Protein AF-A0A4Y2HXD3-F1 (afdb_monomer_lite)

Sequence (91 aa):
MSIVTTVSQEDFCGLPSIISEHYIDARDSRILRDSEDVQKPVGSFESRDPFPVSDFVMSISTGILGDETINCHIASECGNSSMSCIVGKKL

Radius of gyration: 20.48 Å; chains: 1; bounding box: 40×32×57 Å

Secondary structure (DSSP, 8-state):
--------HHHHHT--TTS-GGGGTT-HHHHHHHHHHHHHHHHHHHHS--S---SSEE-TTT--EE-TT--HHHHHHHHHHHHHTTTT---

Structure (mmCIF, N/CA/C/O backbone):
data_AF-A0A4Y2HXD3-F1
#
_entry.id   AF-A0A4Y2HXD3-F1
#
loop_
_atom_site.group_PDB
_atom_site.id
_atom_site.type_symbol
_atom_site.label_atom_id
_atom_site.label_alt_id
_atom_site.label_comp_id
_atom_site.label_asym_id
_atom_site.label_entity_id
_atom_site.label_seq_id
_atom_site.pdbx_PDB_ins_code
_atom_site.Cartn_x
_atom_site.Cartn_y
_atom_site.Cartn_z
_atom_site.occupancy
_atom_site.B_iso_or_equiv
_atom_site.auth_seq_id
_atom_site.auth_comp_id
_atom_site.auth_asym_id
_atom_site.auth_atom_id
_atom_site.pdbx_PDB_model_num
ATOM 1 N N . MET A 1 1 ? 2.951 -20.080 -15.171 1.00 36.53 1 MET A N 1
ATOM 2 C CA . MET A 1 1 ? 3.625 -18.834 -14.758 1.00 36.53 1 MET A CA 1
ATOM 3 C C . MET A 1 1 ? 3.562 -17.901 -15.953 1.00 36.53 1 MET A C 1
ATOM 5 O O . MET A 1 1 ? 4.288 -18.111 -16.915 1.00 36.53 1 MET A O 1
ATOM 9 N N . SER A 1 2 ? 2.572 -17.012 -15.982 1.00 35.19 2 SER A N 1
ATOM 10 C CA . SER A 1 2 ? 2.369 -16.112 -17.119 1.00 35.19 2 SER A CA 1
ATOM 11 C C . SER A 1 2 ? 3.387 -14.984 -17.026 1.00 35.19 2 SER A C 1
ATOM 13 O O . SER A 1 2 ? 3.389 -14.232 -16.058 1.00 35.19 2 SER A O 1
ATOM 15 N N . ILE A 1 3 ? 4.272 -14.909 -18.014 1.00 39.88 3 ILE A N 1
ATOM 16 C CA . ILE A 1 3 ? 5.166 -13.774 -18.235 1.00 39.88 3 ILE A CA 1
ATOM 17 C C . ILE A 1 3 ? 4.301 -12.550 -18.546 1.00 39.88 3 ILE A C 1
ATOM 19 O O . ILE A 1 3 ? 3.782 -12.411 -19.650 1.00 39.88 3 ILE A O 1
ATOM 23 N N . VAL A 1 4 ? 4.095 -11.690 -17.549 1.00 46.50 4 VAL A N 1
ATOM 24 C CA . VAL A 1 4 ? 3.570 -10.343 -17.772 1.00 46.50 4 VAL A CA 1
ATOM 25 C C . VAL A 1 4 ? 4.672 -9.578 -18.490 1.00 46.50 4 VAL A C 1
ATOM 27 O O . VAL A 1 4 ? 5.679 -9.210 -17.892 1.00 46.50 4 VAL A O 1
ATOM 30 N N . THR A 1 5 ? 4.516 -9.392 -19.796 1.00 50.62 5 THR A N 1
ATOM 31 C CA . THR A 1 5 ? 5.364 -8.481 -20.560 1.00 50.62 5 THR A CA 1
ATOM 32 C C . THR A 1 5 ? 4.967 -7.062 -20.171 1.00 50.62 5 THR A C 1
ATOM 34 O O . THR A 1 5 ? 3.952 -6.543 -20.630 1.00 50.62 5 THR A O 1
ATOM 37 N N . THR A 1 6 ? 5.728 -6.447 -19.270 1.00 54.09 6 THR A N 1
ATOM 38 C CA . THR A 1 6 ? 5.562 -5.036 -18.921 1.00 54.09 6 THR A CA 1
ATOM 39 C C . THR A 1 6 ? 6.075 -4.191 -20.085 1.00 54.09 6 THR A C 1
ATOM 41 O O . THR A 1 6 ? 7.280 -4.028 -20.253 1.00 54.09 6 THR A O 1
ATOM 44 N N . VAL A 1 7 ? 5.161 -3.696 -20.921 1.00 57.62 7 VAL A N 1
ATOM 45 C CA . VAL A 1 7 ? 5.448 -2.624 -21.884 1.00 57.62 7 VAL A CA 1
ATOM 46 C C . VAL A 1 7 ? 5.713 -1.345 -21.094 1.00 57.62 7 VAL A C 1
ATOM 48 O O . VAL A 1 7 ? 4.933 -1.002 -20.202 1.00 57.62 7 VAL A O 1
ATOM 51 N N . SER A 1 8 ? 6.818 -0.657 -21.388 1.00 66.44 8 SER A N 1
ATOM 52 C CA . SER A 1 8 ? 7.094 0.635 -20.765 1.00 66.44 8 SER A CA 1
ATOM 53 C C . SER A 1 8 ? 6.062 1.667 -21.241 1.00 66.44 8 SER A C 1
ATOM 55 O O . SER A 1 8 ? 5.537 1.587 -22.353 1.00 66.44 8 SER A O 1
ATOM 57 N N . GLN A 1 9 ? 5.742 2.655 -20.404 1.00 64.50 9 GLN A N 1
ATOM 58 C CA . GLN A 1 9 ? 4.812 3.726 -20.783 1.00 64.50 9 GLN A CA 1
ATOM 59 C C . GLN A 1 9 ? 5.305 4.501 -22.017 1.00 64.50 9 GLN A C 1
ATOM 61 O O . GLN A 1 9 ? 4.509 5.026 -22.790 1.00 64.50 9 GLN A O 1
ATOM 66 N N . GLU A 1 10 ? 6.616 4.557 -22.216 1.00 65.94 10 GLU A N 1
ATOM 67 C CA . GLU A 1 10 ? 7.255 5.210 -23.352 1.00 65.94 10 GLU A CA 1
ATOM 68 C C . GLU A 1 10 ? 7.043 4.410 -24.637 1.00 65.94 10 GLU A C 1
ATOM 70 O O . GLU A 1 10 ? 6.638 4.997 -25.636 1.00 65.94 10 GLU A O 1
ATOM 75 N N . ASP A 1 11 ? 7.186 3.082 -24.589 1.00 70.94 11 ASP A N 1
ATOM 76 C CA . ASP A 1 11 ? 6.861 2.190 -25.711 1.00 70.94 11 ASP A CA 1
ATOM 77 C C . ASP A 1 11 ? 5.371 2.252 -26.061 1.00 70.94 11 ASP A C 1
ATOM 79 O O . ASP A 1 11 ? 5.000 2.257 -27.234 1.00 70.94 11 ASP A O 1
ATOM 83 N N . PHE A 1 12 ? 4.507 2.350 -25.046 1.00 75.25 12 PHE A N 1
ATOM 84 C CA . PHE A 1 12 ? 3.070 2.538 -25.246 1.00 75.25 12 PHE A CA 1
ATOM 85 C C . PHE A 1 12 ? 2.750 3.886 -25.914 1.00 75.25 12 PHE A C 1
ATOM 87 O O . PHE A 1 12 ? 1.877 3.959 -26.778 1.00 75.25 12 PHE A O 1
ATOM 94 N N . CYS A 1 13 ? 3.464 4.949 -25.537 1.00 76.62 13 CYS A N 1
ATOM 95 C CA . CYS A 1 13 ? 3.263 6.306 -26.051 1.00 76.62 13 CYS A CA 1
ATOM 96 C C . CYS A 1 13 ? 4.128 6.649 -27.281 1.00 76.62 13 CYS A C 1
ATOM 98 O O . CYS A 1 13 ? 4.012 7.758 -27.804 1.00 76.62 13 CYS A O 1
ATOM 100 N N . GLY A 1 14 ? 4.998 5.742 -27.741 1.00 73.50 14 GLY A N 1
ATOM 101 C CA . GLY A 1 14 ? 5.957 5.985 -28.825 1.00 73.50 14 GLY A CA 1
ATOM 102 C C . GLY A 1 14 ? 6.998 7.069 -28.513 1.00 73.50 14 GLY A C 1
ATOM 103 O O . GLY A 1 14 ? 7.462 7.754 -29.427 1.00 73.50 14 GLY A O 1
ATOM 104 N N . LEU A 1 15 ? 7.331 7.275 -27.236 1.00 71.62 15 LEU A N 1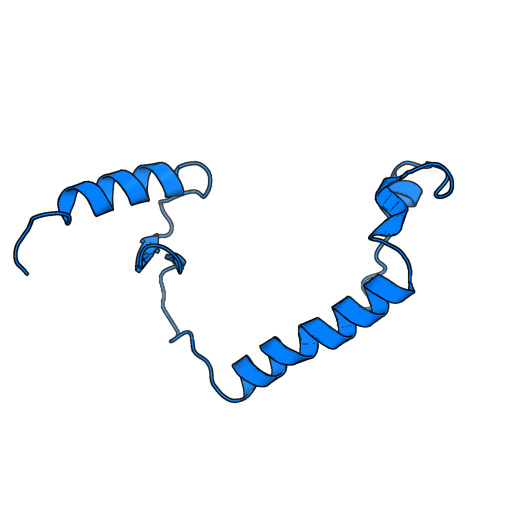
ATOM 105 C CA . LEU A 1 15 ? 8.274 8.304 -26.797 1.00 71.62 15 LEU A CA 1
ATOM 106 C C . LEU A 1 15 ? 9.707 7.747 -26.732 1.00 71.62 15 LEU A C 1
ATOM 108 O O . LEU A 1 15 ? 9.907 6.634 -26.256 1.00 71.62 15 LEU A O 1
ATOM 112 N N . PRO A 1 16 ? 10.728 8.507 -27.168 1.00 64.38 16 PRO A N 1
ATOM 113 C CA . PRO A 1 16 ? 12.117 8.087 -27.027 1.00 64.3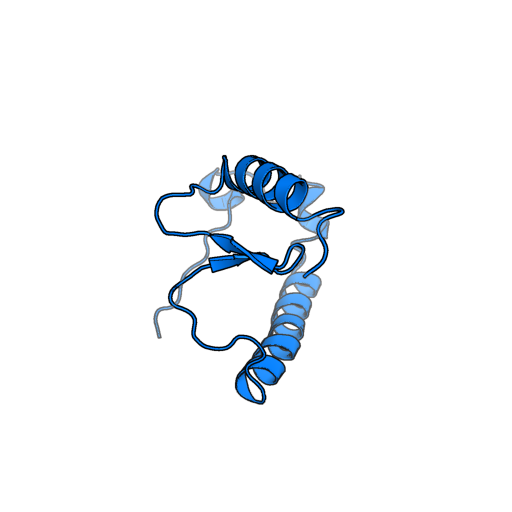8 16 PRO A CA 1
ATOM 114 C C . PRO A 1 16 ? 12.554 8.122 -25.553 1.00 64.38 16 PRO A C 1
ATOM 116 O O . PRO A 1 16 ? 12.639 9.195 -24.954 1.00 64.38 16 PRO A O 1
ATOM 119 N N . SER A 1 17 ? 12.931 6.959 -25.012 1.00 62.16 17 SER A N 1
ATOM 120 C CA . SER A 1 17 ? 13.368 6.716 -23.620 1.00 62.16 17 SER A CA 1
ATOM 121 C C . SER A 1 17 ? 14.593 7.500 -23.133 1.00 62.16 17 SER A C 1
ATOM 123 O O . SER A 1 17 ? 15.060 7.332 -22.012 1.00 62.16 17 SER A O 1
ATOM 125 N N . ILE A 1 18 ? 15.166 8.353 -23.980 1.00 57.16 18 ILE A N 1
ATOM 126 C CA . ILE A 1 18 ? 16.469 8.994 -23.764 1.00 57.16 18 ILE A CA 1
ATOM 127 C C . ILE A 1 18 ? 16.320 10.393 -23.131 1.00 57.16 18 ILE A C 1
ATOM 129 O O . ILE A 1 18 ? 17.302 10.961 -22.662 1.00 57.16 18 ILE A O 1
ATOM 133 N N . ILE A 1 19 ? 15.111 10.970 -23.099 1.00 56.03 19 ILE A N 1
ATOM 134 C CA . ILE A 1 19 ? 14.931 12.419 -22.861 1.00 56.03 19 ILE A CA 1
ATOM 135 C C . ILE A 1 19 ? 14.383 12.748 -21.461 1.00 56.03 19 ILE A C 1
ATOM 137 O O . ILE A 1 19 ? 14.342 13.913 -21.076 1.00 56.03 19 ILE A O 1
ATOM 141 N N . SER A 1 20 ? 13.979 11.761 -20.662 1.00 61.12 20 SER A N 1
ATOM 142 C CA . SER A 1 20 ? 13.296 12.054 -19.403 1.00 61.12 20 SER A CA 1
ATOM 143 C C . SER A 1 20 ? 14.212 11.970 -18.184 1.00 61.12 20 SER A C 1
ATOM 145 O O . SER A 1 20 ? 14.762 10.917 -17.867 1.00 61.12 20 SER A O 1
ATOM 147 N N . GLU A 1 21 ? 14.305 13.064 -17.428 1.00 59.28 21 GLU A N 1
ATOM 148 C CA . GLU A 1 21 ? 14.890 13.104 -16.077 1.00 59.28 21 GLU A CA 1
ATOM 149 C C . GLU A 1 21 ? 14.229 12.078 -15.130 1.00 59.28 21 GLU A C 1
ATOM 151 O O . GLU A 1 21 ? 14.839 11.637 -14.155 1.00 59.28 21 GLU A O 1
ATOM 156 N N . HIS A 1 22 ? 13.017 11.618 -15.469 1.00 58.03 22 HIS A N 1
ATOM 157 C CA . HIS A 1 22 ? 12.298 10.542 -14.787 1.00 58.03 22 HIS A CA 1
ATOM 158 C C . HIS A 1 22 ? 12.958 9.153 -14.942 1.00 58.03 22 HIS A C 1
ATOM 160 O O . HIS A 1 22 ? 12.633 8.241 -14.186 1.00 58.03 22 HIS A O 1
ATOM 166 N N . TYR A 1 23 ? 13.928 8.975 -15.851 1.00 61.44 23 TYR A N 1
ATOM 167 C CA . TYR A 1 23 ? 14.622 7.694 -16.060 1.00 61.44 23 TYR A CA 1
ATOM 168 C C . TYR A 1 23 ? 15.707 7.399 -15.010 1.00 61.44 23 TYR A C 1
ATOM 170 O O . TYR A 1 23 ? 16.196 6.275 -14.922 1.00 61.44 23 TYR A O 1
ATOM 178 N N . ILE A 1 24 ? 16.120 8.374 -14.186 1.00 66.12 24 ILE A N 1
ATOM 179 C CA . ILE A 1 24 ? 17.143 8.130 -13.148 1.00 66.12 24 ILE A CA 1
ATOM 180 C C . ILE A 1 24 ? 16.662 7.081 -12.141 1.00 66.12 24 ILE A C 1
ATOM 182 O O . ILE A 1 24 ? 17.464 6.249 -11.704 1.00 66.12 24 ILE A O 1
ATOM 186 N N . ASP A 1 25 ? 15.374 7.114 -11.805 1.00 68.94 25 ASP A N 1
ATOM 187 C CA . ASP A 1 25 ? 14.759 6.180 -10.865 1.00 68.94 25 ASP A CA 1
ATOM 188 C C . ASP A 1 25 ? 14.414 4.836 -11.521 1.00 68.94 25 ASP A C 1
ATOM 190 O O . ASP A 1 25 ? 14.525 3.807 -10.865 1.00 68.94 25 ASP A O 1
ATOM 194 N N . ALA A 1 26 ? 14.144 4.818 -12.831 1.00 74.12 26 ALA A N 1
ATOM 195 C CA . ALA A 1 26 ? 13.909 3.604 -13.621 1.00 74.12 26 ALA A CA 1
ATOM 196 C C . ALA A 1 26 ? 15.193 2.959 -14.184 1.00 74.12 26 ALA A C 1
ATOM 198 O O . ALA A 1 26 ? 15.136 2.117 -15.076 1.00 74.12 26 ALA A O 1
ATOM 199 N N . ARG A 1 27 ? 16.378 3.339 -13.689 1.00 83.06 27 ARG A N 1
ATOM 200 C CA . ARG A 1 27 ? 17.634 2.690 -14.093 1.00 83.06 27 ARG A CA 1
ATOM 201 C C . ARG A 1 27 ? 17.607 1.208 -13.731 1.00 83.06 27 ARG A C 1
ATOM 203 O O . ARG A 1 27 ? 17.258 0.869 -12.604 1.00 83.06 27 ARG A O 1
ATOM 210 N N . ASP A 1 28 ? 18.125 0.357 -14.616 1.00 83.62 28 ASP A N 1
ATOM 211 C CA . ASP A 1 28 ? 18.204 -1.098 -14.402 1.00 83.62 28 ASP A CA 1
ATOM 212 C C . ASP A 1 28 ? 18.797 -1.472 -13.035 1.00 83.62 28 ASP A C 1
ATOM 214 O O . ASP A 1 28 ? 18.321 -2.382 -12.364 1.00 83.62 28 ASP A O 1
ATOM 218 N N . SER A 1 29 ? 19.808 -0.730 -12.571 1.00 88.19 29 SER A N 1
ATOM 219 C CA . SER A 1 29 ? 20.433 -0.959 -11.264 1.00 88.19 29 SER A CA 1
ATOM 220 C C . SER A 1 29 ? 19.523 -0.666 -10.068 1.00 88.19 29 SER A C 1
ATOM 222 O O . SER A 1 29 ? 19.704 -1.272 -9.012 1.00 88.19 29 SER A O 1
ATOM 224 N N . ARG A 1 30 ? 18.570 0.261 -10.208 1.00 86.31 30 ARG A N 1
ATOM 225 C CA . ARG A 1 30 ? 17.546 0.548 -9.198 1.00 86.31 30 ARG A CA 1
ATOM 226 C C . ARG A 1 30 ? 16.408 -0.453 -9.286 1.00 86.31 30 ARG A C 1
ATOM 228 O O . ARG A 1 30 ? 16.072 -1.018 -8.262 1.00 86.31 30 ARG A O 1
ATOM 235 N N . ILE A 1 31 ? 15.941 -0.785 -10.490 1.00 86.75 31 ILE A N 1
ATOM 236 C CA . ILE A 1 31 ? 14.917 -1.824 -10.700 1.00 86.75 31 ILE A CA 1
ATOM 237 C C . ILE A 1 31 ? 15.364 -3.169 -10.107 1.00 86.75 31 ILE A C 1
ATOM 239 O O . ILE A 1 31 ? 14.596 -3.833 -9.409 1.00 86.75 31 ILE A O 1
ATOM 243 N N . LEU A 1 32 ? 16.618 -3.568 -10.347 1.00 91.81 32 LEU A N 1
ATOM 244 C CA . LEU A 1 32 ? 17.188 -4.795 -9.781 1.00 91.81 32 LEU A CA 1
ATOM 245 C C . LEU A 1 32 ? 17.245 -4.748 -8.252 1.00 91.81 32 LEU A C 1
ATOM 247 O O . LEU A 1 32 ? 16.898 -5.728 -7.597 1.00 91.81 32 LEU A O 1
ATOM 251 N N . ARG A 1 33 ? 17.652 -3.608 -7.687 1.00 93.62 33 ARG A N 1
ATOM 252 C CA . ARG A 1 33 ? 17.715 -3.418 -6.236 1.00 93.62 33 ARG A CA 1
ATOM 253 C C . ARG A 1 33 ? 16.332 -3.428 -5.604 1.00 93.62 33 ARG A C 1
ATOM 255 O O . ARG A 1 33 ? 16.148 -4.117 -4.616 1.00 93.62 33 ARG A O 1
ATOM 262 N N . ASP A 1 34 ? 15.370 -2.731 -6.193 1.00 91.19 34 ASP A N 1
ATOM 263 C CA . ASP A 1 34 ? 13.988 -2.700 -5.721 1.00 91.19 34 ASP A CA 1
ATOM 264 C C . ASP A 1 34 ? 13.386 -4.109 -5.756 1.00 91.19 34 ASP A C 1
ATOM 266 O O . ASP A 1 34 ? 12.730 -4.533 -4.807 1.00 91.19 34 ASP A O 1
ATOM 270 N N . SER A 1 35 ? 13.680 -4.881 -6.808 1.00 90.94 35 SER A N 1
ATOM 271 C CA . SER A 1 35 ? 13.249 -6.279 -6.923 1.00 90.94 35 SER A CA 1
ATOM 272 C C . SER A 1 35 ? 13.820 -7.162 -5.807 1.00 90.94 35 SER A C 1
ATOM 27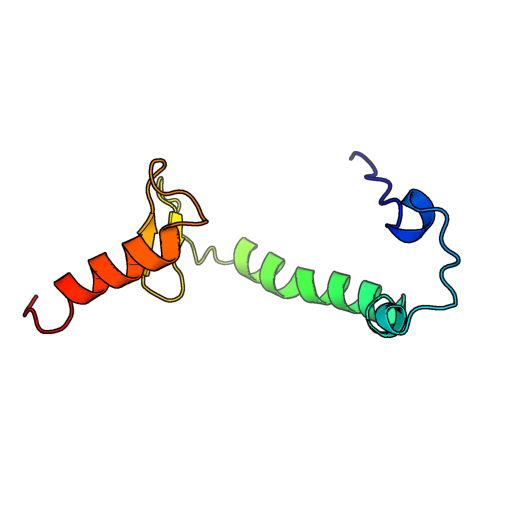4 O O . SER A 1 35 ? 13.107 -8.019 -5.285 1.00 90.94 35 SER A O 1
ATOM 276 N N . GLU A 1 36 ? 15.086 -6.958 -5.429 1.00 94.31 36 GLU A N 1
ATOM 277 C CA . GLU A 1 36 ? 15.730 -7.643 -4.300 1.00 94.31 36 GLU A CA 1
ATOM 278 C C . GLU A 1 36 ? 15.185 -7.150 -2.948 1.00 94.31 36 GLU A C 1
ATOM 280 O O . GLU A 1 36 ? 14.895 -7.947 -2.054 1.00 94.31 36 GLU A O 1
ATOM 285 N N . ASP A 1 37 ? 14.991 -5.842 -2.799 1.00 94.31 37 ASP A N 1
ATOM 286 C CA . ASP A 1 37 ? 14.520 -5.211 -1.571 1.00 94.31 37 ASP A CA 1
ATOM 287 C C . ASP A 1 37 ? 13.077 -5.596 -1.247 1.00 94.31 37 ASP A C 1
ATOM 289 O O . ASP A 1 37 ? 12.777 -5.815 -0.074 1.00 94.31 37 ASP A O 1
ATOM 293 N N . VAL A 1 38 ? 12.213 -5.775 -2.253 1.00 92.94 38 VAL A N 1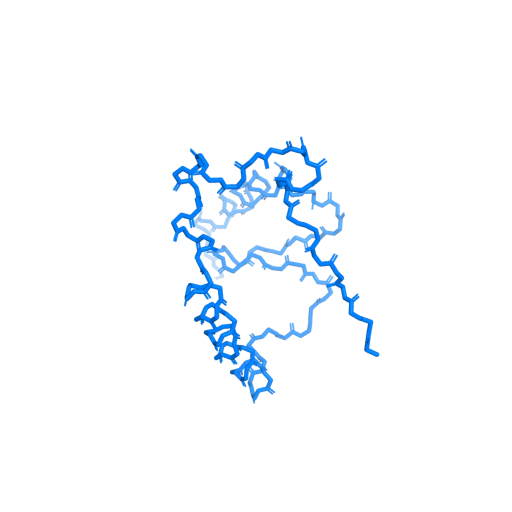
ATOM 294 C CA . VAL A 1 38 ? 10.838 -6.283 -2.089 1.00 92.94 38 VAL A CA 1
ATOM 295 C C . VAL A 1 38 ? 10.815 -7.697 -1.501 1.00 92.94 38 VAL A C 1
ATOM 297 O O . VAL A 1 38 ? 9.883 -8.031 -0.769 1.00 92.94 38 VAL A O 1
ATOM 300 N N . GLN A 1 39 ? 11.844 -8.521 -1.721 1.00 93.62 39 GLN A N 1
ATOM 301 C CA . GLN A 1 39 ? 11.887 -9.869 -1.136 1.00 93.62 39 GLN A CA 1
ATOM 302 C C . GLN A 1 39 ? 12.021 -9.843 0.391 1.00 93.62 39 GLN A C 1
ATOM 304 O O . GLN A 1 39 ? 11.564 -10.763 1.068 1.00 93.62 39 GLN A O 1
ATOM 309 N N . LYS A 1 40 ? 12.611 -8.786 0.963 1.00 91.50 40 LYS A N 1
ATOM 310 C CA . LYS A 1 40 ? 12.827 -8.666 2.414 1.00 91.50 40 LYS A CA 1
ATOM 311 C C . LYS A 1 40 ? 11.511 -8.582 3.207 1.00 91.50 40 LYS A C 1
ATOM 313 O O . LYS A 1 40 ? 11.330 -9.396 4.118 1.00 91.50 40 LYS A O 1
ATOM 318 N N . PRO A 1 41 ? 10.577 -7.653 2.910 1.00 88.38 41 PRO A N 1
ATOM 319 C CA . PRO A 1 41 ? 9.280 -7.638 3.569 1.00 88.38 41 PRO A CA 1
ATOM 320 C C . PRO A 1 41 ? 8.439 -8.861 3.193 1.00 88.38 41 PRO A C 1
ATOM 322 O O . PRO A 1 41 ? 7.775 -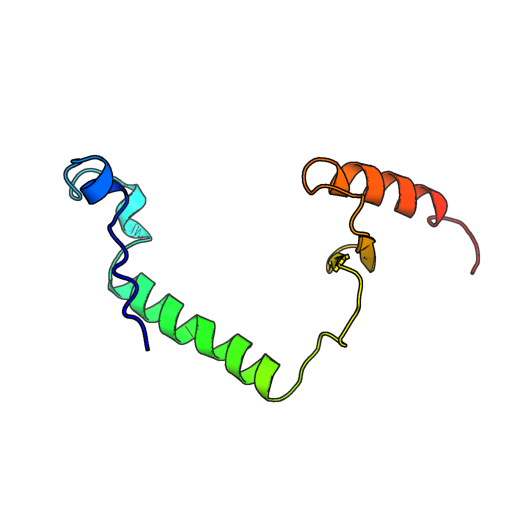9.388 4.075 1.00 88.38 41 PRO A O 1
ATOM 325 N N . VAL A 1 42 ? 8.519 -9.372 1.955 1.00 88.19 42 VAL A N 1
ATOM 326 C CA . VAL A 1 42 ? 7.782 -10.586 1.547 1.00 88.19 42 VAL A CA 1
ATOM 327 C C . VAL A 1 42 ? 8.167 -11.785 2.414 1.00 88.19 42 VAL A C 1
ATOM 329 O O . VAL A 1 42 ? 7.298 -12.366 3.057 1.00 88.19 42 VAL A O 1
ATOM 332 N N . GLY A 1 43 ? 9.460 -12.101 2.534 1.00 89.44 43 GLY A N 1
ATOM 333 C CA . GLY A 1 43 ? 9.914 -13.198 3.395 1.00 89.44 43 GLY A CA 1
ATOM 334 C C . GLY A 1 43 ? 9.598 -12.963 4.877 1.00 89.44 43 GLY A C 1
ATOM 335 O O . GLY A 1 43 ? 9.311 -13.904 5.619 1.00 89.44 43 GLY A O 1
ATOM 336 N N . SER A 1 44 ? 9.585 -11.698 5.315 1.00 87.25 44 SER A N 1
ATOM 337 C CA . SER A 1 44 ? 9.153 -11.349 6.672 1.00 87.25 44 SER A CA 1
ATOM 338 C C . SER A 1 44 ? 7.674 -11.684 6.888 1.00 87.25 44 SER A C 1
ATOM 340 O O . SER A 1 44 ? 7.360 -12.355 7.870 1.00 87.25 44 SER A O 1
ATOM 342 N N . PHE A 1 45 ? 6.797 -11.296 5.957 1.00 85.56 45 PHE A N 1
ATOM 343 C CA . PHE A 1 45 ? 5.355 -11.558 6.012 1.00 85.56 45 PHE A CA 1
ATOM 344 C C . PHE A 1 45 ? 5.009 -13.043 5.872 1.00 85.56 45 PHE A C 1
ATOM 346 O O . PHE A 1 45 ? 4.122 -13.521 6.570 1.00 85.56 45 PHE A O 1
ATOM 353 N N . GLU A 1 46 ? 5.736 -13.799 5.047 1.00 84.62 46 GLU A N 1
ATOM 354 C CA . GLU A 1 46 ? 5.552 -15.254 4.940 1.00 84.62 46 GLU A CA 1
ATOM 355 C C . GLU A 1 46 ? 5.910 -15.981 6.245 1.00 84.62 46 GLU A C 1
ATOM 357 O O . GLU A 1 46 ? 5.243 -16.940 6.633 1.00 84.62 46 GLU A O 1
ATOM 362 N N . SER A 1 47 ? 6.960 -15.533 6.943 1.00 87.69 47 SER A N 1
ATOM 363 C CA . SER A 1 47 ? 7.389 -16.149 8.208 1.00 87.69 47 SER A CA 1
ATOM 364 C C . SER A 1 47 ? 6.533 -15.737 9.410 1.00 87.69 47 SER A C 1
ATOM 366 O O . SER A 1 47 ? 6.373 -16.503 10.364 1.00 87.69 47 SER A O 1
ATOM 368 N N . ARG A 1 48 ? 6.012 -14.509 9.385 1.00 84.06 48 ARG A N 1
ATOM 369 C CA . ARG A 1 48 ? 5.175 -13.901 10.415 1.00 84.06 48 ARG A CA 1
ATOM 370 C C . ARG A 1 48 ? 4.199 -12.977 9.720 1.00 84.06 48 ARG A C 1
ATOM 372 O O . ARG A 1 48 ? 4.582 -11.868 9.369 1.00 84.06 48 ARG A O 1
ATOM 379 N N . ASP A 1 49 ? 2.956 -13.416 9.584 1.00 78.31 49 ASP A N 1
ATOM 380 C CA . ASP A 1 49 ? 1.896 -12.545 9.096 1.00 78.31 49 ASP A CA 1
ATOM 381 C C . ASP A 1 49 ? 1.534 -11.533 10.198 1.00 78.31 49 ASP A C 1
ATOM 383 O O . ASP A 1 49 ? 1.014 -11.932 11.248 1.00 78.31 49 ASP A O 1
ATOM 387 N N . PRO A 1 50 ? 1.853 -10.234 10.035 1.00 75.31 50 PRO A N 1
ATOM 388 C CA . PRO A 1 50 ? 1.469 -9.226 11.011 1.00 75.31 50 PRO A CA 1
ATOM 389 C C . PRO A 1 50 ? 0.005 -8.797 10.832 1.00 75.31 50 PRO A C 1
ATOM 391 O O . PRO A 1 50 ? -0.509 -8.054 11.670 1.00 75.31 50 PRO A O 1
ATOM 394 N N . PHE A 1 51 ? -0.659 -9.238 9.760 1.00 74.50 51 PHE A N 1
ATOM 395 C CA . PHE A 1 51 ? -2.012 -8.855 9.401 1.00 74.50 51 PHE A CA 1
ATOM 396 C C . PHE A 1 51 ? -2.951 -10.044 9.629 1.00 74.50 51 PHE A C 1
ATOM 398 O O . PHE A 1 51 ? -3.065 -10.918 8.776 1.00 74.50 51 PHE A O 1
ATOM 405 N N . PRO A 1 52 ? -3.656 -10.118 10.770 1.00 72.50 52 PRO A N 1
ATOM 406 C CA . PRO A 1 52 ? -4.678 -11.141 10.934 1.00 72.50 52 PRO A CA 1
ATOM 407 C C . PRO A 1 52 ? -5.708 -11.023 9.804 1.00 72.50 52 PRO A C 1
ATOM 409 O O . PRO A 1 52 ? -6.114 -9.916 9.443 1.00 72.50 52 PRO A O 1
ATOM 412 N N . VAL A 1 53 ? -6.138 -12.167 9.265 1.00 76.56 53 VAL A N 1
ATOM 413 C CA . VAL A 1 53 ? -7.208 -12.211 8.262 1.00 76.56 53 VAL A CA 1
ATOM 414 C C . VAL A 1 53 ? -8.428 -11.483 8.828 1.00 76.56 53 VAL A C 1
ATOM 416 O O . VAL A 1 53 ? -8.939 -11.840 9.890 1.00 76.56 53 VAL A O 1
ATOM 419 N N . SER A 1 54 ? -8.854 -10.435 8.129 1.00 73.50 54 SER A N 1
ATOM 420 C CA . SER A 1 54 ? -9.962 -9.564 8.506 1.00 73.50 54 SER A CA 1
ATOM 421 C C . SER A 1 54 ? -10.848 -9.363 7.285 1.00 73.50 54 SER A C 1
ATOM 423 O O . SER A 1 54 ? -10.341 -9.075 6.201 1.00 73.50 54 SER A O 1
ATOM 425 N N . ASP A 1 55 ? -12.164 -9.457 7.473 1.00 77.25 55 ASP A N 1
ATOM 426 C CA . ASP A 1 55 ? -13.163 -9.170 6.430 1.00 77.25 55 ASP A CA 1
ATOM 427 C C . ASP A 1 55 ? -13.236 -7.673 6.080 1.00 77.25 55 ASP A C 1
ATOM 429 O O . ASP A 1 55 ? -13.992 -7.250 5.210 1.00 77.25 55 ASP A O 1
ATOM 433 N N . PHE A 1 56 ? -12.440 -6.857 6.769 1.00 72.69 56 PHE A N 1
ATOM 434 C CA . PHE A 1 56 ? -12.479 -5.413 6.690 1.00 72.69 56 PHE A CA 1
ATOM 435 C C . PHE A 1 56 ? -11.091 -4.819 6.452 1.00 72.69 56 PHE A C 1
ATOM 437 O O . PHE A 1 56 ? -10.089 -5.295 7.001 1.00 72.69 56 PHE A O 1
ATOM 444 N N . VAL A 1 57 ? -11.043 -3.724 5.694 1.00 74.25 57 VAL A N 1
ATOM 445 C CA . VAL A 1 57 ? -9.802 -3.019 5.353 1.00 74.25 57 VAL A CA 1
ATOM 446 C C . VAL A 1 57 ? -9.446 -2.060 6.483 1.00 74.25 57 VAL A C 1
ATOM 448 O O . VAL A 1 57 ? -10.132 -1.068 6.686 1.00 74.25 57 VAL A O 1
ATOM 451 N N . MET A 1 58 ? -8.365 -2.315 7.219 1.00 76.31 58 MET A N 1
ATOM 452 C CA . MET A 1 58 ? -7.935 -1.434 8.310 1.00 76.31 58 MET A CA 1
ATOM 453 C C . MET A 1 58 ? -6.819 -0.479 7.870 1.00 76.31 58 MET A C 1
ATOM 455 O O . MET A 1 58 ? -5.804 -0.891 7.310 1.00 76.31 58 MET A O 1
ATOM 459 N N . SER A 1 59 ? -6.973 0.809 8.174 1.00 74.31 59 SER A N 1
ATOM 460 C CA . SER A 1 59 ? -5.913 1.804 8.019 1.00 74.31 59 SER A CA 1
ATOM 461 C C . SER A 1 59 ? -4.772 1.536 9.004 1.00 74.31 59 SER A C 1
ATOM 463 O O . SER A 1 59 ? -4.981 1.560 10.212 1.00 74.31 59 SER A O 1
ATOM 465 N N . ILE A 1 60 ? -3.544 1.368 8.507 1.00 74.81 60 ILE A N 1
ATOM 466 C CA . ILE A 1 60 ? -2.357 1.159 9.358 1.00 74.81 60 ILE A CA 1
ATOM 467 C C . ILE A 1 60 ? -2.027 2.410 10.191 1.00 74.81 60 ILE A C 1
ATOM 469 O O . ILE A 1 60 ? -1.553 2.300 11.318 1.00 74.81 60 ILE A O 1
ATOM 473 N N . SER A 1 61 ? -2.280 3.611 9.660 1.00 75.06 61 SER A N 1
ATOM 474 C CA . SER A 1 61 ? -1.941 4.866 10.341 1.00 75.06 61 SER A CA 1
ATOM 475 C C . SER A 1 61 ? -2.938 5.260 11.429 1.00 75.06 61 SER A C 1
ATOM 477 O O . SER A 1 61 ? -2.550 5.897 12.405 1.00 75.06 61 SER A O 1
ATOM 479 N N . THR A 1 62 ? -4.216 4.908 11.264 1.00 72.56 62 THR A N 1
ATOM 480 C CA . THR A 1 62 ? -5.298 5.346 12.164 1.00 72.56 62 THR A CA 1
ATOM 481 C C . THR A 1 62 ? -6.004 4.202 12.890 1.00 72.56 62 THR A C 1
ATOM 483 O O . THR A 1 62 ? -6.752 4.457 13.828 1.00 72.56 62 THR A O 1
ATOM 486 N N . GLY A 1 63 ? -5.791 2.950 12.477 1.00 73.94 63 GLY A N 1
ATOM 487 C CA . GLY A 1 63 ? -6.517 1.780 12.983 1.00 73.94 63 GLY A CA 1
ATOM 488 C C . GLY A 1 63 ? -7.987 1.727 12.554 1.00 73.94 63 GLY A C 1
ATOM 489 O O . GLY A 1 63 ? -8.731 0.871 13.026 1.00 73.94 63 GLY A O 1
ATOM 490 N N . ILE A 1 64 ? -8.432 2.644 11.688 1.00 73.81 64 ILE A N 1
ATOM 491 C CA . ILE A 1 64 ? -9.836 2.748 11.286 1.00 73.81 64 ILE A CA 1
ATOM 492 C C . ILE A 1 64 ? -10.180 1.640 10.311 1.00 73.81 64 ILE A C 1
ATOM 494 O O . ILE A 1 64 ? -9.468 1.414 9.332 1.00 73.81 64 ILE A O 1
ATOM 498 N N . LEU A 1 65 ? -11.305 0.994 10.583 1.00 75.12 65 LEU A N 1
ATOM 499 C CA . LEU A 1 65 ? -11.860 -0.067 9.775 1.00 75.12 65 LEU A CA 1
ATOM 500 C C . LEU A 1 65 ? -12.754 0.519 8.678 1.00 75.12 65 LEU A C 1
ATOM 502 O O . LEU A 1 65 ? -13.767 1.152 8.969 1.00 75.12 65 LEU A O 1
ATOM 506 N N . GLY A 1 66 ? -12.352 0.337 7.429 1.00 72.88 66 GLY A N 1
ATOM 507 C CA . GLY A 1 66 ? -13.164 0.587 6.250 1.00 72.88 66 GLY A CA 1
ATOM 508 C C . GLY A 1 66 ? -14.004 -0.640 5.914 1.00 72.88 66 GLY A C 1
ATOM 509 O O . GLY A 1 66 ? -13.508 -1.771 5.936 1.00 72.88 66 GLY A O 1
ATOM 510 N N . ASP A 1 67 ? -15.270 -0.401 5.599 1.00 75.62 67 ASP A N 1
ATOM 511 C CA . ASP A 1 67 ? -16.168 -1.393 5.017 1.00 75.62 67 ASP A CA 1
ATOM 512 C C . ASP A 1 67 ? -16.247 -1.224 3.487 1.00 75.62 67 ASP A C 1
ATOM 514 O O . ASP A 1 67 ? -15.675 -0.301 2.903 1.00 75.62 67 ASP A O 1
ATOM 518 N N . GLU A 1 68 ? -16.974 -2.124 2.829 1.00 79.75 68 GLU A N 1
ATOM 519 C CA . GLU A 1 68 ? -17.194 -2.107 1.377 1.00 79.75 68 GLU A CA 1
ATOM 520 C C . GLU A 1 68 ? -17.962 -0.876 0.861 1.00 79.75 68 GLU A C 1
ATOM 522 O O . GLU A 1 68 ? -17.994 -0.622 -0.344 1.00 79.75 68 GLU A O 1
ATOM 527 N N . THR A 1 69 ? -18.570 -0.093 1.753 1.00 82.38 69 THR A N 1
ATOM 528 C CA . THR A 1 69 ? -19.342 1.104 1.404 1.00 82.38 69 THR A CA 1
ATOM 529 C C . THR A 1 69 ? -18.461 2.350 1.301 1.00 82.38 69 THR A C 1
ATOM 531 O O . THR A 1 69 ? -18.829 3.316 0.624 1.00 82.38 69 THR A O 1
ATOM 534 N N . ILE A 1 70 ? -17.274 2.332 1.918 1.00 80.12 70 ILE A N 1
ATOM 535 C CA . ILE A 1 70 ? -16.352 3.469 1.944 1.00 80.12 70 ILE A CA 1
ATOM 536 C C . ILE A 1 70 ? -15.368 3.376 0.777 1.00 80.12 70 ILE A C 1
ATOM 538 O O . ILE A 1 70 ? -14.442 2.569 0.742 1.00 80.12 70 ILE A O 1
ATOM 542 N N . ASN A 1 71 ? -15.536 4.278 -0.185 1.00 81.88 71 ASN A N 1
ATOM 543 C CA . ASN A 1 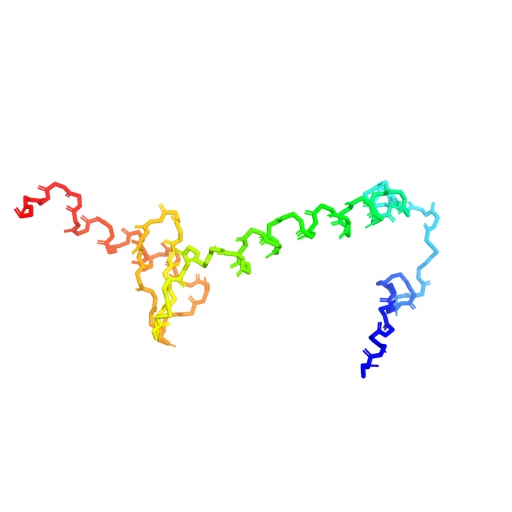71 ? -14.650 4.385 -1.338 1.00 81.88 71 ASN A CA 1
ATOM 544 C C . ASN A 1 71 ? -13.353 5.156 -0.988 1.00 81.88 71 ASN A C 1
ATOM 546 O O . ASN A 1 71 ? -13.346 6.022 -0.110 1.00 81.88 71 ASN A O 1
ATOM 550 N N . CYS A 1 72 ? -12.248 4.894 -1.697 1.00 79.81 72 CYS A N 1
ATOM 551 C CA . CYS A 1 72 ? -10.921 5.449 -1.390 1.00 79.81 72 CYS A CA 1
ATOM 552 C C . CYS A 1 72 ? -10.866 6.987 -1.405 1.00 79.81 72 CYS A C 1
ATOM 554 O O . CYS A 1 72 ? -10.126 7.577 -0.621 1.00 79.81 72 CYS A O 1
ATOM 556 N N . HIS A 1 73 ? -11.677 7.639 -2.244 1.00 85.88 73 HIS A N 1
ATOM 557 C CA . HIS A 1 73 ? -11.719 9.100 -2.349 1.00 85.88 73 HIS A CA 1
ATOM 558 C C . HIS A 1 73 ? -12.354 9.793 -1.128 1.00 85.88 73 HIS A C 1
ATOM 560 O O . HIS A 1 73 ? -12.012 10.940 -0.856 1.00 85.88 73 HIS A O 1
ATOM 566 N N . ILE A 1 74 ? -13.230 9.107 -0.377 1.00 86.31 74 ILE A N 1
ATOM 567 C CA . ILE A 1 74 ? -13.854 9.621 0.862 1.00 86.31 74 ILE A CA 1
ATOM 568 C C . ILE A 1 74 ? -13.266 9.008 2.137 1.00 86.31 74 ILE A C 1
ATOM 570 O O . ILE A 1 74 ? -13.536 9.492 3.235 1.00 86.31 74 ILE A O 1
ATOM 574 N N . ALA A 1 75 ? -12.434 7.970 2.016 1.00 83.06 75 ALA A N 1
ATOM 575 C CA . ALA A 1 75 ? -11.903 7.223 3.154 1.00 83.06 75 ALA A CA 1
ATOM 576 C C . ALA A 1 75 ? -11.193 8.119 4.184 1.00 83.06 75 ALA A C 1
ATOM 578 O O . ALA A 1 75 ? -11.367 7.935 5.389 1.00 83.06 75 ALA A O 1
ATOM 579 N N . SER A 1 76 ? -10.445 9.131 3.729 1.00 83.81 76 SER A N 1
ATOM 580 C CA . SER A 1 76 ? -9.773 10.073 4.634 1.00 83.81 76 SER A CA 1
ATOM 581 C C . SER A 1 76 ? -10.754 10.944 5.421 1.00 83.81 76 SER A C 1
ATOM 583 O O . SER A 1 76 ? -10.501 11.238 6.589 1.00 83.81 76 SER A O 1
ATOM 585 N N . GLU A 1 77 ? -11.850 11.381 4.803 1.00 88.19 77 GLU A N 1
ATOM 586 C CA . GLU A 1 77 ? -12.854 12.224 5.456 1.00 88.19 77 GLU A CA 1
ATOM 587 C C . GLU A 1 77 ? -13.654 11.412 6.480 1.00 88.19 77 GLU A C 1
ATOM 589 O O . GLU A 1 77 ? -13.763 11.812 7.643 1.00 88.19 77 GLU A O 1
ATOM 594 N N . CYS A 1 78 ? -14.115 10.220 6.085 1.00 84.00 78 CYS A N 1
ATOM 595 C CA . CYS A 1 78 ? -14.775 9.271 6.981 1.00 84.00 78 CYS A CA 1
ATOM 596 C C . CYS A 1 78 ? -13.878 8.892 8.165 1.00 84.00 78 CYS A C 1
ATOM 598 O O . CYS A 1 78 ? -14.344 8.850 9.307 1.00 84.00 78 CYS A O 1
ATOM 600 N N . GLY A 1 79 ? -12.586 8.665 7.914 1.00 83.81 79 GLY A N 1
ATOM 601 C CA . GLY A 1 79 ? -11.621 8.350 8.957 1.00 83.81 79 GLY A CA 1
ATOM 602 C C . GLY A 1 79 ? -11.439 9.495 9.957 1.00 83.81 79 GLY A C 1
ATOM 603 O O . GLY A 1 79 ? -11.566 9.304 11.167 1.00 83.81 79 GLY A O 1
ATOM 604 N N . ASN A 1 80 ? -11.234 10.718 9.468 1.00 85.81 80 ASN A N 1
ATOM 605 C CA . ASN A 1 80 ? -11.091 11.890 10.334 1.00 85.81 80 ASN A CA 1
ATOM 606 C C . ASN A 1 80 ? -12.354 12.156 11.168 1.00 85.81 80 ASN A C 1
ATOM 608 O O . ASN A 1 80 ? -12.255 12.433 12.367 1.00 85.81 80 ASN A O 1
ATOM 612 N N . SER A 1 81 ? -13.537 12.014 10.565 1.00 85.75 81 SER A N 1
ATOM 613 C CA . SER A 1 81 ? -14.816 12.147 11.268 1.00 85.75 81 SER A CA 1
ATOM 614 C C . SER A 1 81 ? -14.964 11.091 12.370 1.00 85.75 81 SER A C 1
ATOM 616 O O . SER A 1 81 ? -15.265 11.423 13.521 1.00 85.75 81 SER A O 1
ATOM 618 N N . SER A 1 82 ? -14.628 9.834 12.067 1.00 82.25 82 SER A N 1
ATOM 619 C CA . SER A 1 82 ? -14.668 8.726 13.030 1.00 82.25 82 SER A CA 1
ATOM 620 C C . SER A 1 82 ? -13.704 8.945 14.201 1.00 82.25 82 SER A C 1
ATOM 622 O O . SER A 1 82 ? -14.091 8.791 15.359 1.00 82.25 82 SER A O 1
ATOM 624 N N . MET A 1 83 ? -12.474 9.394 13.934 1.00 82.56 83 MET A N 1
ATOM 625 C CA . MET A 1 83 ? -11.481 9.680 14.980 1.00 82.56 83 MET A CA 1
ATOM 626 C C . MET A 1 83 ? -11.886 10.849 15.871 1.00 82.56 83 MET A C 1
ATOM 628 O O . MET A 1 83 ? -11.693 10.787 17.087 1.00 82.56 83 MET A O 1
ATOM 632 N N . SER A 1 84 ? -12.507 11.889 15.306 1.00 85.00 84 SER A N 1
ATOM 633 C CA . SER A 1 84 ? -13.013 13.023 16.089 1.00 85.00 84 SER A CA 1
ATOM 634 C C . SER A 1 84 ? -14.030 12.592 17.155 1.00 85.00 84 SER A C 1
ATOM 636 O O . SER A 1 84 ? -14.109 13.199 18.221 1.00 85.00 84 SER A O 1
ATOM 638 N N . CYS A 1 85 ? -14.753 11.493 16.914 1.00 79.62 85 CYS A N 1
ATOM 639 C CA . CYS A 1 85 ? -15.724 10.943 17.852 1.00 79.62 85 CYS A CA 1
ATOM 640 C C . CYS A 1 85 ? -15.091 10.160 19.014 1.00 79.62 85 CYS A C 1
ATOM 642 O O . CYS A 1 85 ? -15.797 9.890 19.992 1.00 79.62 85 CYS A O 1
ATOM 644 N N . ILE A 1 86 ? -13.811 9.786 18.902 1.00 81.19 86 ILE A N 1
ATOM 645 C CA . ILE A 1 86 ? -13.061 8.975 19.875 1.00 81.19 86 ILE A CA 1
ATOM 646 C C . ILE A 1 86 ? -12.156 9.860 20.741 1.00 81.19 86 ILE A C 1
ATOM 648 O O . ILE A 1 86 ? -12.041 9.636 21.948 1.00 81.19 86 ILE A O 1
ATOM 652 N N . VAL A 1 87 ? -11.530 10.885 20.153 1.00 74.06 87 VAL A N 1
ATOM 653 C CA . VAL A 1 87 ? -10.604 11.779 20.866 1.00 74.06 87 VAL A CA 1
ATOM 654 C C . VAL A 1 87 ? -11.310 12.447 22.054 1.00 74.06 87 VAL A C 1
ATOM 656 O O . VAL A 1 87 ? -12.298 13.158 21.899 1.00 74.06 87 VAL A O 1
ATOM 659 N N . GLY A 1 88 ? -10.787 12.216 23.261 1.00 70.38 88 GLY A N 1
ATOM 660 C CA . GLY A 1 88 ? -11.306 12.798 24.504 1.00 70.38 88 GLY A CA 1
ATOM 661 C C . GLY A 1 88 ? -12.414 11.997 25.194 1.00 70.38 88 GLY A C 1
ATOM 662 O O . GLY A 1 88 ? -12.847 12.392 26.278 1.00 70.38 88 GLY A O 1
ATOM 663 N N . LYS A 1 89 ? -12.852 10.862 24.635 1.00 68.81 89 LYS A N 1
ATOM 664 C CA . LYS A 1 89 ? -13.755 9.937 25.334 1.00 68.81 89 LYS A CA 1
ATOM 665 C C . LYS A 1 89 ? -12.957 8.910 26.134 1.00 68.81 89 LYS A C 1
ATOM 667 O O . LYS A 1 89 ? -11.955 8.377 25.665 1.00 68.81 89 LYS A O 1
ATOM 672 N N . LYS A 1 90 ? -13.395 8.654 27.367 1.00 55.53 90 LYS A N 1
ATOM 673 C CA . LYS A 1 90 ? -12.819 7.621 28.233 1.00 55.53 90 LYS A CA 1
ATOM 674 C C . LYS A 1 90 ? -13.360 6.263 27.772 1.00 55.53 90 LYS A C 1
ATOM 676 O O . LYS A 1 90 ? -14.579 6.124 27.694 1.00 55.53 90 LYS A O 1
ATOM 681 N N . LEU A 1 91 ? -12.459 5.341 27.420 1.00 57.12 91 LEU A N 1
ATOM 682 C CA . LEU A 1 91 ? -12.778 3.939 27.124 1.00 57.12 91 LEU A CA 1
ATOM 683 C C . LEU A 1 91 ? -13.362 3.239 28.356 1.00 57.12 91 LEU A C 1
ATOM 685 O O . LEU A 1 91 ? -12.877 3.536 29.476 1.00 57.12 91 LEU A O 1
#

Organism: Araneus ventricosus (NCBI:txid182803)

Foldseek 3Di:
DDPPPDDDVCNVVVHDPPPDPVCVCVPPVNVVVVVVVVVVVVVVCVVPPPDPDDQFDADPVQRDTHDPVDDPVCVVVVSVVVVVVVPPDDD

pLDDT: mean 75.36, std 13.05, range [35.19, 94.31]